Protein AF-A0A2G2D3S9-F1 (afdb_monomer_lite)

Structure (mmCIF, N/CA/C/O backbone):
data_AF-A0A2G2D3S9-F1
#
_entry.id   AF-A0A2G2D3S9-F1
#
loop_
_atom_site.group_PDB
_atom_site.id
_atom_site.type_symbol
_atom_site.label_atom_id
_atom_site.label_alt_id
_atom_site.label_comp_id
_atom_site.label_asym_id
_atom_site.label_entity_id
_atom_site.label_seq_id
_atom_site.pdbx_PDB_ins_code
_atom_site.Cartn_x
_atom_site.Cartn_y
_atom_site.Cartn_z
_atom_site.occupancy
_atom_site.B_iso_or_equiv
_atom_site.auth_seq_id
_atom_site.auth_comp_id
_atom_site.auth_asym_id
_atom_site.auth_atom_id
_atom_site.pdbx_PDB_model_num
ATOM 1 N N . MET A 1 1 ? 23.995 -12.364 -55.093 1.00 50.97 1 MET A N 1
ATOM 2 C CA . MET A 1 1 ? 23.801 -11.777 -53.746 1.00 50.97 1 MET A CA 1
ATOM 3 C C . MET A 1 1 ? 22.338 -11.367 -53.582 1.00 50.97 1 MET A C 1
ATOM 5 O O . MET A 1 1 ? 21.964 -10.280 -54.007 1.00 50.97 1 MET A O 1
ATOM 9 N N . LYS A 1 2 ? 21.479 -12.256 -53.060 1.00 53.94 2 LYS A N 1
ATOM 10 C CA . LYS A 1 2 ? 20.078 -11.922 -52.740 1.00 53.94 2 LYS A CA 1
ATOM 11 C C . LYS A 1 2 ? 20.093 -11.010 -51.510 1.00 53.94 2 LYS A C 1
ATOM 13 O O . LYS A 1 2 ? 20.599 -11.413 -50.472 1.00 53.94 2 LYS A O 1
ATOM 18 N N . LYS A 1 3 ? 19.636 -9.764 -51.660 1.00 59.19 3 LYS A N 1
ATOM 19 C CA . LYS A 1 3 ? 19.615 -8.768 -50.579 1.00 59.19 3 LYS A CA 1
ATOM 20 C C . LYS A 1 3 ? 18.695 -9.254 -49.450 1.00 59.19 3 LYS A C 1
ATOM 22 O O . LYS A 1 3 ? 17.581 -9.695 -49.719 1.00 59.19 3 LYS A O 1
ATOM 27 N N . ASN A 1 4 ? 19.169 -9.149 -48.207 1.00 59.06 4 ASN A N 1
ATOM 28 C CA . ASN A 1 4 ? 18.517 -9.566 -46.954 1.00 59.06 4 ASN A CA 1
ATOM 29 C C . ASN A 1 4 ? 17.289 -8.703 -46.576 1.00 59.06 4 ASN A C 1
ATOM 31 O O . ASN A 1 4 ? 17.048 -8.419 -45.404 1.00 59.06 4 ASN A O 1
ATOM 35 N N . THR A 1 5 ? 16.511 -8.242 -47.554 1.00 59.44 5 THR A N 1
ATOM 36 C CA . THR A 1 5 ? 15.415 -7.283 -47.358 1.00 59.44 5 THR A CA 1
ATOM 37 C C . THR A 1 5 ? 14.262 -7.870 -46.537 1.00 59.44 5 THR A C 1
ATOM 39 O O . THR A 1 5 ? 13.570 -7.130 -45.845 1.00 59.44 5 THR A O 1
ATOM 42 N N . THR A 1 6 ? 14.092 -9.197 -46.537 1.00 62.25 6 THR A N 1
ATOM 43 C CA . THR A 1 6 ? 13.021 -9.898 -45.806 1.00 62.25 6 THR A CA 1
ATOM 44 C C . THR A 1 6 ? 13.186 -9.842 -44.282 1.00 62.25 6 THR A C 1
ATOM 46 O O . THR A 1 6 ? 12.191 -9.891 -43.569 1.00 62.25 6 THR A O 1
ATOM 49 N N . LEU A 1 7 ? 14.415 -9.692 -43.769 1.00 61.38 7 LEU A N 1
ATOM 50 C CA . LEU A 1 7 ? 14.677 -9.560 -42.326 1.00 61.38 7 LEU A CA 1
ATOM 51 C C . LEU A 1 7 ? 14.552 -8.102 -41.841 1.00 61.38 7 LEU A C 1
ATOM 53 O O . LEU A 1 7 ? 14.304 -7.849 -40.666 1.00 61.38 7 LEU A O 1
ATOM 57 N N . LEU A 1 8 ? 14.693 -7.133 -42.752 1.00 70.38 8 LEU A N 1
ATOM 58 C CA . LEU A 1 8 ? 14.681 -5.705 -42.426 1.00 70.38 8 LEU A CA 1
ATOM 59 C C . LEU A 1 8 ? 13.268 -5.197 -42.095 1.00 70.38 8 LEU A C 1
ATOM 61 O O . LEU A 1 8 ? 13.093 -4.365 -41.212 1.00 70.38 8 LEU A O 1
ATOM 65 N N . VAL A 1 9 ? 12.254 -5.718 -42.787 1.00 77.62 9 VAL A N 1
ATOM 66 C CA . VAL A 1 9 ? 10.847 -5.323 -42.616 1.00 77.62 9 VAL A CA 1
ATOM 67 C C . VAL A 1 9 ? 10.304 -5.626 -41.208 1.00 77.62 9 VAL A C 1
ATOM 69 O O . VAL A 1 9 ? 9.799 -4.695 -40.580 1.00 77.62 9 VAL A O 1
ATOM 72 N N . PRO A 1 10 ? 10.424 -6.851 -40.650 1.00 77.06 10 PRO A N 1
ATOM 73 C CA . PRO A 1 10 ? 9.944 -7.120 -39.293 1.00 77.06 10 PRO A CA 1
ATOM 74 C C . PRO A 1 10 ? 10.724 -6.337 -38.228 1.00 77.06 10 PRO A C 1
ATOM 76 O O . PRO A 1 10 ? 10.136 -5.930 -37.231 1.00 77.06 10 PRO A O 1
ATOM 79 N N . LEU A 1 11 ? 12.013 -6.058 -38.456 1.00 81.88 11 LEU A N 1
ATOM 80 C CA . LEU A 1 11 ? 12.825 -5.222 -37.568 1.00 81.88 11 LEU A CA 1
ATOM 81 C C . LEU A 1 11 ? 12.309 -3.773 -37.528 1.00 81.88 11 LEU A C 1
ATOM 83 O O . LEU A 1 11 ? 12.169 -3.196 -36.454 1.00 81.88 11 LEU A O 1
ATOM 87 N N . VAL A 1 12 ? 11.993 -3.197 -38.691 1.00 83.88 12 VAL A N 1
ATOM 88 C CA . VAL A 1 12 ? 11.453 -1.832 -38.804 1.00 83.88 12 VAL A CA 1
ATOM 89 C C . VAL A 1 12 ? 10.049 -1.742 -38.206 1.00 83.88 12 VAL A C 1
ATOM 91 O O . VAL A 1 12 ? 9.762 -0.788 -37.486 1.00 83.88 12 VAL A O 1
ATOM 94 N N . ILE A 1 13 ? 9.194 -2.743 -38.436 1.00 80.56 13 ILE A N 1
ATOM 95 C CA . ILE A 1 13 ? 7.859 -2.814 -37.820 1.00 80.56 13 ILE A CA 1
ATOM 96 C C . ILE A 1 13 ? 7.982 -2.946 -36.295 1.00 80.56 13 ILE A C 1
ATOM 98 O O . ILE A 1 13 ? 7.327 -2.204 -35.568 1.00 80.56 13 ILE A O 1
ATOM 102 N N . GLY A 1 14 ? 8.865 -3.821 -35.802 1.00 78.25 14 GLY A N 1
ATOM 103 C CA . GLY A 1 14 ? 9.135 -3.966 -34.370 1.00 78.25 14 GLY A CA 1
ATOM 104 C C . GLY A 1 14 ? 9.637 -2.667 -33.734 1.00 78.25 14 GLY A C 1
ATOM 105 O O . GLY A 1 14 ? 9.176 -2.284 -32.661 1.00 78.25 14 GLY A O 1
ATOM 106 N N . LEU A 1 15 ? 10.515 -1.936 -34.425 1.00 77.06 15 LEU A N 1
ATOM 107 C CA . LEU A 1 15 ? 11.026 -0.647 -33.963 1.00 77.06 15 LEU A CA 1
ATOM 108 C C . LEU A 1 15 ? 9.939 0.444 -33.952 1.00 77.06 15 LEU A C 1
ATOM 110 O O . LEU A 1 15 ? 9.866 1.217 -33.002 1.00 77.06 15 LEU A O 1
ATOM 114 N N . LEU A 1 16 ? 9.058 0.482 -34.958 1.00 73.38 16 LEU A N 1
ATOM 115 C CA . LEU A 1 16 ? 7.916 1.407 -35.018 1.00 73.38 16 LEU A CA 1
ATOM 116 C C . LEU A 1 16 ? 6.907 1.169 -33.884 1.00 73.38 16 LEU A C 1
ATOM 118 O O . LEU A 1 16 ? 6.435 2.132 -33.280 1.00 73.38 16 LEU A O 1
ATOM 122 N N . VAL A 1 17 ? 6.622 -0.095 -33.554 1.00 68.50 17 VAL A N 1
ATOM 123 C CA . VAL A 1 17 ? 5.754 -0.458 -32.418 1.00 68.50 17 VAL A CA 1
ATOM 124 C C . VAL A 1 17 ? 6.384 -0.022 -31.090 1.00 68.50 17 VAL A C 1
ATOM 126 O O . VAL A 1 17 ? 5.702 0.568 -30.254 1.00 68.50 17 VAL A O 1
ATOM 129 N N . LEU A 1 18 ? 7.696 -0.217 -30.919 1.00 65.62 18 LEU A N 1
ATOM 130 C CA . LEU A 1 18 ? 8.425 0.221 -29.721 1.00 65.62 18 LEU A CA 1
ATOM 131 C C . LEU A 1 18 ? 8.423 1.749 -29.548 1.00 65.62 18 LEU A C 1
ATOM 133 O O . LEU A 1 18 ? 8.341 2.240 -28.423 1.00 65.62 18 LEU A O 1
ATOM 137 N N . ILE A 1 19 ? 8.474 2.512 -30.645 1.00 64.00 19 ILE A N 1
ATOM 138 C CA . ILE A 1 19 ? 8.444 3.982 -30.600 1.00 64.00 19 ILE A CA 1
ATOM 139 C C . ILE A 1 19 ? 7.065 4.505 -30.162 1.00 64.00 19 ILE A C 1
ATOM 141 O O . ILE A 1 19 ? 7.007 5.492 -29.429 1.00 64.00 19 ILE A O 1
ATOM 145 N N . GLN A 1 20 ? 5.960 3.841 -30.532 1.00 58.34 20 GLN A N 1
ATOM 146 C CA . GLN A 1 20 ? 4.612 4.249 -30.101 1.00 58.34 20 GLN A CA 1
ATOM 147 C C . GLN A 1 20 ? 4.320 3.977 -28.616 1.00 58.34 20 GLN A C 1
ATOM 149 O O . GLN A 1 20 ? 3.453 4.630 -28.037 1.00 58.34 20 GLN A O 1
ATOM 154 N N . SER A 1 21 ? 5.053 3.070 -27.964 1.00 57.00 21 SER A N 1
ATOM 155 C CA . SER A 1 21 ? 4.931 2.852 -26.513 1.00 57.00 21 SER A CA 1
ATOM 156 C C . SER A 1 21 ? 5.555 3.971 -25.672 1.00 57.00 21 SER A C 1
ATOM 158 O O . SER A 1 21 ? 5.296 4.062 -24.470 1.00 57.00 21 SER A O 1
ATOM 160 N N . CYS A 1 22 ? 6.356 4.850 -26.275 1.00 62.09 22 CYS A N 1
ATOM 161 C CA . CYS A 1 22 ? 6.995 5.946 -25.568 1.00 62.09 22 CYS A CA 1
ATOM 162 C C . CYS A 1 22 ? 6.049 7.149 -25.454 1.00 62.09 22 CYS A C 1
ATOM 164 O O . CYS A 1 22 ? 5.789 7.843 -26.431 1.00 62.09 22 CYS A O 1
ATOM 166 N N . LYS A 1 23 ? 5.680 7.466 -24.204 1.00 61.22 23 LYS A N 1
ATOM 167 C CA . LYS A 1 23 ? 5.081 8.732 -23.731 1.00 61.22 23 LYS A CA 1
ATOM 168 C C . LYS A 1 23 ? 3.555 8.816 -23.808 1.00 61.22 23 LYS A C 1
ATOM 170 O O . LYS A 1 23 ? 2.987 9.608 -24.550 1.00 61.22 23 LYS A O 1
ATOM 175 N N . THR A 1 24 ? 2.892 8.095 -22.908 1.00 63.56 24 THR A N 1
ATOM 176 C CA . THR A 1 24 ? 1.562 8.502 -22.433 1.00 63.56 24 THR A CA 1
ATOM 177 C C . THR A 1 24 ? 1.677 8.840 -20.952 1.00 63.56 24 THR A C 1
ATOM 179 O O . THR A 1 24 ? 1.595 7.971 -20.100 1.00 63.56 24 THR A O 1
ATOM 182 N N . THR A 1 25 ? 1.961 10.099 -20.619 1.00 66.94 25 THR A N 1
ATOM 183 C CA . THR A 1 25 ? 1.758 10.563 -19.239 1.00 66.94 25 THR A CA 1
ATOM 184 C C . THR A 1 25 ? 0.274 10.443 -18.907 1.00 66.94 25 THR A C 1
ATOM 186 O O . THR A 1 25 ? -0.558 10.631 -19.797 1.00 66.94 25 THR A O 1
ATOM 189 N N . ILE A 1 26 ? -0.072 10.141 -17.653 1.00 70.69 26 ILE A N 1
ATOM 190 C CA . ILE A 1 26 ? -1.472 10.214 -17.221 1.00 70.69 26 ILE A CA 1
ATOM 191 C C . ILE A 1 26 ? -1.940 11.654 -17.441 1.00 70.69 26 ILE A C 1
ATOM 193 O O . ILE A 1 26 ? -1.431 12.582 -16.812 1.00 70.69 26 ILE A O 1
ATOM 197 N N . ASP A 1 27 ? -2.888 11.832 -18.356 1.00 75.94 27 ASP A N 1
ATOM 198 C CA . ASP A 1 27 ? -3.545 13.111 -18.560 1.00 75.94 27 ASP A CA 1
ATOM 199 C C . ASP A 1 27 ? -4.568 13.318 -17.444 1.00 75.94 27 ASP A C 1
ATOM 201 O O . ASP A 1 27 ? -5.685 12.800 -17.479 1.00 75.94 27 ASP A O 1
ATOM 205 N N . ILE A 1 28 ? -4.153 14.067 -16.427 1.00 80.31 28 ILE A N 1
ATOM 206 C CA . ILE A 1 28 ? -5.006 14.385 -15.286 1.00 80.31 28 ILE A CA 1
ATOM 207 C C . ILE A 1 28 ? -6.037 15.479 -15.597 1.00 80.31 28 ILE A C 1
ATOM 209 O O . ILE A 1 28 ? -6.888 15.749 -14.755 1.00 80.31 28 ILE A O 1
ATOM 213 N N . SER A 1 29 ? -5.993 16.112 -16.778 1.00 85.44 29 SER A N 1
ATOM 214 C CA . SER A 1 29 ? -6.908 17.211 -17.121 1.00 85.44 29 SER A CA 1
ATOM 215 C C . SER A 1 29 ? -8.367 16.760 -17.238 1.00 85.44 29 SER A C 1
ATOM 217 O O . SER A 1 29 ? -9.269 17.541 -16.941 1.00 85.44 29 SER A O 1
ATOM 219 N N . ASN A 1 30 ? -8.594 15.487 -17.581 1.00 84.56 30 ASN A N 1
ATOM 220 C CA . ASN A 1 30 ? -9.926 14.884 -17.675 1.00 84.56 30 ASN A CA 1
ATOM 221 C C . ASN A 1 30 ? -10.497 14.437 -16.318 1.00 84.56 30 ASN A C 1
ATOM 223 O O . ASN A 1 30 ? -11.660 14.045 -16.245 1.00 84.56 30 ASN A O 1
ATOM 227 N N . TYR A 1 31 ? -9.704 14.464 -15.243 1.00 82.19 31 TYR A N 1
ATOM 228 C CA . TYR A 1 31 ? -10.174 14.074 -13.917 1.00 82.19 31 TYR A CA 1
ATOM 229 C C . TYR A 1 31 ? -10.741 15.290 -13.196 1.00 82.19 31 TYR A C 1
ATOM 231 O O . TYR A 1 31 ? -10.109 16.344 -13.098 1.00 82.19 31 TYR A 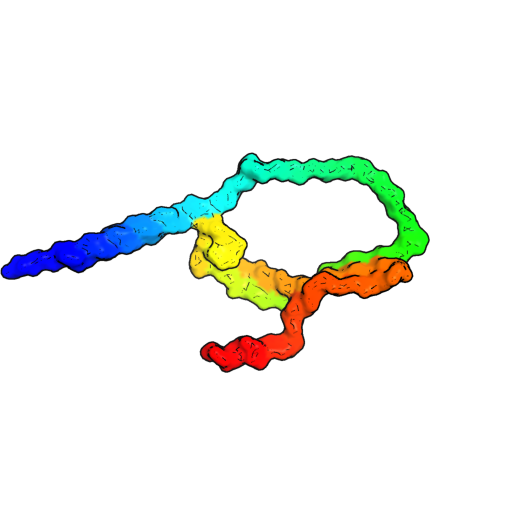O 1
ATOM 239 N N . GLN A 1 32 ? -11.949 15.136 -12.662 1.00 88.69 32 GLN A N 1
ATOM 240 C CA . GLN A 1 32 ? -12.594 16.189 -11.897 1.00 88.69 32 GLN A CA 1
ATOM 241 C C . GLN A 1 32 ? -11.739 16.523 -10.672 1.00 88.69 32 GLN A C 1
ATOM 243 O O . GLN A 1 32 ? -11.368 15.639 -9.896 1.00 88.69 32 GLN A O 1
ATOM 248 N N . LYS A 1 33 ? -11.403 17.808 -10.503 1.00 86.88 33 LYS A N 1
ATOM 249 C CA . LYS A 1 33 ? -10.643 18.252 -9.332 1.00 86.88 33 LYS A CA 1
ATOM 250 C C . LYS A 1 33 ? -11.428 17.876 -8.071 1.00 86.88 33 LYS A C 1
ATOM 252 O O . LYS A 1 33 ? -12.626 18.177 -8.010 1.00 86.88 33 LYS A O 1
ATOM 257 N N . PRO A 1 34 ? -10.786 17.243 -7.073 1.00 84.62 34 PRO A N 1
ATOM 258 C CA . PRO A 1 34 ? -11.469 16.884 -5.844 1.00 84.62 34 PRO A CA 1
ATOM 259 C C . PRO A 1 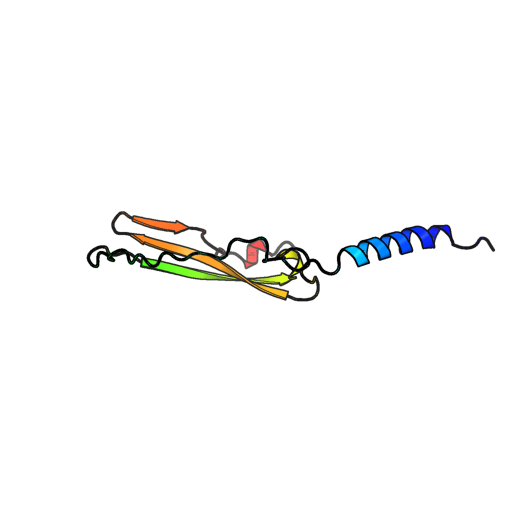34 ? -12.028 18.156 -5.209 1.00 84.62 34 PRO A C 1
ATOM 261 O O . PRO A 1 34 ? -11.302 19.116 -4.951 1.00 84.62 34 PRO A O 1
ATOM 264 N N . THR A 1 35 ? -13.342 18.175 -5.009 1.00 86.56 35 THR A N 1
ATOM 265 C CA . THR A 1 35 ? -14.010 19.249 -4.281 1.00 86.56 35 THR A CA 1
ATOM 266 C C . THR A 1 35 ? -14.168 18.769 -2.855 1.00 86.56 35 THR A C 1
ATOM 268 O O . THR A 1 35 ? -15.004 17.916 -2.567 1.00 86.56 35 THR A O 1
ATOM 271 N N . PHE A 1 36 ? -13.323 19.276 -1.968 1.00 83.19 36 PHE A N 1
ATOM 272 C CA . PHE A 1 36 ? -13.464 18.996 -0.549 1.00 83.19 36 PHE A CA 1
ATOM 273 C C . PHE A 1 36 ? -14.637 19.805 -0.008 1.00 83.19 36 PHE A C 1
ATOM 275 O O . PHE A 1 36 ? -14.728 21.015 -0.240 1.00 83.19 36 PHE A O 1
ATOM 282 N N . SER A 1 37 ? -15.542 19.135 0.702 1.00 85.25 37 SER A N 1
ATOM 283 C CA . SER A 1 37 ? -16.569 19.846 1.448 1.00 85.25 37 SER A CA 1
ATOM 284 C C . SER A 1 37 ? -15.898 20.683 2.532 1.00 85.25 37 SER A C 1
ATOM 286 O O . SER A 1 37 ? -15.043 20.187 3.262 1.00 85.25 37 SER A O 1
ATOM 288 N N . LYS A 1 38 ? -16.293 21.952 2.637 1.00 84.25 38 LYS A N 1
ATOM 289 C CA . LYS A 1 38 ? -15.921 22.811 3.771 1.00 84.25 38 LYS A CA 1
ATOM 290 C C . LYS A 1 38 ? -16.811 22.572 4.989 1.00 84.25 38 LYS A C 1
ATOM 292 O O . LYS A 1 38 ? -16.610 23.207 6.016 1.00 84.25 38 LYS A O 1
ATOM 297 N N . THR A 1 39 ? -17.825 21.719 4.860 1.00 85.31 39 THR A N 1
ATOM 298 C CA . THR A 1 39 ? -18.686 21.349 5.975 1.00 85.31 39 THR A CA 1
ATOM 299 C C . THR A 1 39 ? -17.867 20.539 6.967 1.00 85.31 39 THR A C 1
ATOM 301 O O . THR A 1 39 ? -17.513 19.391 6.701 1.00 85.31 39 THR A O 1
ATOM 304 N N . GLU A 1 40 ? -17.569 21.147 8.106 1.00 80.25 40 GLU A N 1
ATOM 305 C CA . GLU A 1 40 ? -17.072 20.424 9.265 1.00 80.25 40 GLU A CA 1
ATOM 306 C C . GLU A 1 40 ? -18.229 19.627 9.864 1.00 80.25 40 GLU A C 1
ATOM 308 O O . GLU A 1 40 ? -19.282 20.175 10.196 1.00 80.25 40 GLU A O 1
ATOM 313 N N . TYR A 1 41 ? -18.044 18.316 9.979 1.00 78.62 41 TYR A N 1
ATOM 314 C CA . TYR A 1 41 ? -18.927 17.487 10.783 1.00 78.62 41 TYR A CA 1
ATOM 315 C C . TYR A 1 41 ? -18.396 17.525 12.213 1.00 78.62 41 TYR A C 1
ATOM 317 O O . TYR A 1 41 ? -17.196 17.296 12.398 1.00 78.62 41 TYR A O 1
ATOM 325 N N . PRO A 1 42 ? -19.234 17.828 13.219 1.00 76.00 42 PRO A N 1
ATOM 326 C CA . PRO A 1 42 ? -18.789 17.783 14.599 1.00 76.00 42 PRO A CA 1
ATOM 327 C C . PRO A 1 42 ? -18.280 16.372 14.886 1.00 76.00 42 PRO A C 1
ATOM 329 O O . PRO A 1 42 ? -19.023 15.397 14.765 1.00 76.00 42 PRO A O 1
ATOM 332 N N . LEU A 1 43 ? -16.991 16.266 15.211 1.00 72.81 43 LEU A N 1
ATOM 333 C CA . LEU A 1 43 ? -16.427 15.011 15.673 1.00 72.81 43 LEU A CA 1
ATOM 334 C C . LEU A 1 43 ? -16.997 14.773 17.069 1.00 72.81 43 LEU A C 1
ATOM 336 O O . LEU A 1 43 ? -16.723 15.549 17.989 1.00 72.81 43 LEU A O 1
ATOM 340 N N . ASP A 1 44 ? -17.814 13.737 17.212 1.00 78.44 44 ASP A N 1
ATOM 341 C CA . ASP A 1 44 ? -18.245 13.296 18.527 1.00 78.44 44 ASP A CA 1
ATOM 342 C C . ASP A 1 44 ? -17.013 12.778 19.278 1.00 78.44 44 ASP A C 1
ATOM 344 O O . ASP A 1 44 ? -16.429 11.755 18.921 1.00 78.44 44 ASP A O 1
ATOM 348 N N . LYS A 1 45 ? -16.576 13.541 20.283 1.00 75.31 45 LYS A N 1
ATOM 349 C CA . LYS A 1 45 ? -15.370 13.243 21.064 1.00 75.31 45 LYS A CA 1
ATOM 350 C C . LYS A 1 45 ? -15.561 12.048 21.996 1.00 75.31 45 LYS A C 1
ATOM 352 O O . LYS A 1 45 ? -14.570 11.555 22.525 1.00 75.31 45 LYS A O 1
ATOM 357 N N . GLU A 1 46 ? -16.800 11.610 22.210 1.00 81.44 46 GLU A N 1
ATOM 358 C CA . GLU A 1 46 ? -17.116 10.430 23.015 1.00 81.44 46 GLU A CA 1
ATOM 359 C C . GLU A 1 46 ? -17.022 9.137 22.194 1.00 81.44 46 GLU A C 1
ATOM 361 O O . GLU A 1 46 ? -16.897 8.048 22.756 1.00 81.44 46 GLU A O 1
ATOM 366 N N . ILE A 1 47 ? -17.029 9.237 20.860 1.00 81.69 47 ILE A N 1
ATOM 367 C CA . ILE A 1 47 ? -16.812 8.089 19.982 1.00 81.69 47 ILE A CA 1
ATOM 368 C C . ILE A 1 47 ? -15.310 7.821 19.902 1.00 81.69 47 ILE A C 1
ATOM 370 O O . ILE A 1 47 ? -14.566 8.501 19.193 1.00 81.69 47 ILE A O 1
ATOM 374 N N . GLU A 1 48 ? -14.869 6.774 20.596 1.00 85.00 48 GLU A N 1
ATOM 375 C CA . GLU A 1 48 ? -13.515 6.239 20.469 1.00 85.00 48 GLU A CA 1
ATOM 376 C C . GLU A 1 48 ? -13.340 5.585 19.088 1.00 85.00 48 GLU A C 1
ATOM 378 O O . GLU A 1 48 ? -13.596 4.399 18.877 1.00 85.00 48 GLU A O 1
ATOM 383 N N . PHE A 1 49 ? -12.957 6.405 18.111 1.00 91.00 49 PHE A N 1
ATOM 384 C CA . PHE A 1 49 ? -12.673 5.999 16.743 1.00 91.00 49 PHE A CA 1
ATOM 385 C C . PHE A 1 49 ? -11.219 6.301 16.394 1.00 91.00 49 PHE A C 1
ATOM 387 O O . PHE A 1 49 ? -10.741 7.418 16.597 1.00 91.00 49 PHE A O 1
ATOM 394 N N . SER A 1 50 ? -10.520 5.336 15.800 1.00 92.12 50 SER A N 1
ATOM 395 C CA . SER A 1 50 ? -9.200 5.579 15.222 1.00 92.12 50 SER A CA 1
ATOM 396 C C . SER A 1 50 ? -9.011 4.873 13.887 1.00 92.12 50 SER A C 1
ATOM 398 O O . SER A 1 50 ? -9.507 3.771 13.647 1.00 92.12 50 SER A O 1
ATOM 400 N N . LEU A 1 51 ? -8.255 5.540 13.019 1.00 95.00 51 LEU A N 1
ATOM 401 C CA . LEU A 1 51 ? -7.800 5.034 11.734 1.00 95.00 51 LEU A CA 1
ATOM 402 C C . LEU A 1 51 ? -6.277 4.955 11.775 1.00 95.00 51 LEU A C 1
ATOM 404 O O . LEU A 1 51 ? -5.612 5.943 12.079 1.00 95.00 51 LEU A O 1
ATOM 408 N N . SER A 1 52 ? -5.726 3.794 11.444 1.00 96.00 52 SER A N 1
ATOM 409 C CA . SER A 1 52 ? -4.287 3.589 11.295 1.00 96.00 52 SER A CA 1
ATOM 410 C C . SER A 1 52 ? -3.986 2.974 9.936 1.00 96.00 52 SER A C 1
ATOM 412 O O . SER A 1 52 ? -4.629 2.011 9.522 1.00 96.00 52 SER A O 1
ATOM 414 N N . ILE A 1 53 ? -2.990 3.530 9.249 1.00 96.50 53 ILE A N 1
ATOM 415 C CA . ILE A 1 53 ? -2.434 2.973 8.014 1.00 96.50 53 ILE A CA 1
ATOM 416 C C . ILE A 1 53 ? -1.074 2.388 8.377 1.00 96.50 53 ILE A C 1
ATOM 418 O O . ILE A 1 53 ? -0.171 3.120 8.778 1.00 96.50 53 ILE A O 1
ATOM 422 N N . ILE A 1 54 ? -0.948 1.071 8.271 1.00 95.19 54 ILE A N 1
ATOM 423 C CA . ILE A 1 54 ? 0.220 0.322 8.734 1.00 95.19 54 ILE A CA 1
ATOM 424 C C . ILE A 1 54 ? 0.973 -0.187 7.505 1.00 95.19 54 ILE A C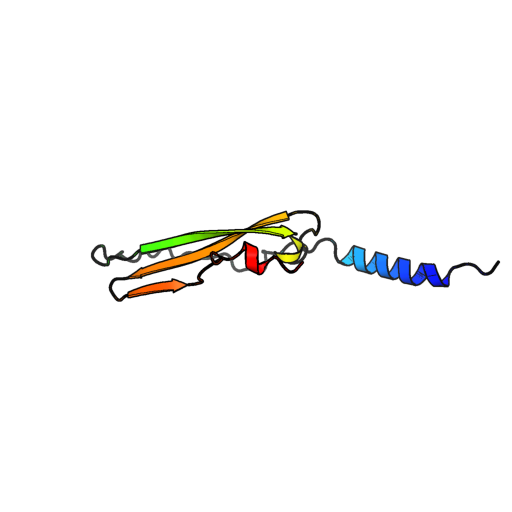 1
ATOM 426 O O . ILE A 1 54 ? 0.459 -1.036 6.780 1.00 95.19 54 ILE A O 1
ATOM 430 N N . GLU A 1 55 ? 2.185 0.322 7.253 1.00 93.94 55 GLU A N 1
ATOM 431 C CA . GLU A 1 55 ? 3.073 -0.249 6.229 1.00 93.94 55 GLU A CA 1
ATOM 432 C C . GLU A 1 55 ? 3.561 -1.621 6.709 1.00 93.94 55 GLU A C 1
ATOM 434 O O . GLU A 1 55 ? 4.285 -1.732 7.693 1.00 93.94 55 GLU A O 1
ATOM 439 N N . THR A 1 56 ? 3.138 -2.668 6.005 1.00 92.88 56 THR A N 1
ATOM 440 C CA . THR A 1 56 ? 3.504 -4.070 6.286 1.00 92.88 56 THR A CA 1
ATOM 441 C C . THR A 1 56 ? 4.738 -4.517 5.504 1.00 92.88 56 THR A C 1
ATOM 443 O O . THR A 1 56 ? 5.362 -5.523 5.822 1.00 92.88 56 THR A O 1
ATOM 446 N N . GLY A 1 57 ? 5.113 -3.751 4.481 1.00 90.75 57 GLY A N 1
ATOM 447 C CA . GLY A 1 57 ? 6.296 -3.963 3.663 1.00 90.75 57 GLY A CA 1
ATOM 448 C C . GLY A 1 57 ? 6.220 -3.142 2.380 1.00 90.75 57 GLY A C 1
ATOM 449 O O . GLY A 1 57 ? 5.323 -2.313 2.203 1.00 90.75 57 GLY A O 1
ATOM 450 N N . PHE A 1 58 ? 7.161 -3.361 1.466 1.00 92.50 58 PHE A N 1
ATOM 451 C CA . PHE A 1 58 ? 7.208 -2.631 0.204 1.00 92.50 58 PHE A CA 1
ATOM 452 C C . PHE A 1 58 ? 7.827 -3.449 -0.926 1.00 92.50 58 PHE A C 1
ATOM 454 O O . PHE A 1 58 ? 8.639 -4.341 -0.693 1.00 92.50 58 PHE A O 1
ATOM 461 N N . ALA A 1 59 ? 7.506 -3.067 -2.158 1.00 90.69 59 ALA A N 1
ATOM 462 C CA . ALA A 1 59 ? 8.137 -3.580 -3.365 1.00 90.69 59 ALA A CA 1
ATOM 463 C C . ALA A 1 59 ? 8.742 -2.435 -4.188 1.00 90.69 59 ALA A C 1
ATOM 465 O O . ALA A 1 59 ? 8.194 -1.335 -4.257 1.00 90.69 59 ALA A O 1
ATOM 466 N N . ASN A 1 60 ? 9.874 -2.697 -4.844 1.00 95.00 60 ASN A N 1
ATOM 467 C CA . ASN A 1 60 ? 10.442 -1.791 -5.840 1.00 95.00 60 ASN A CA 1
ATOM 468 C C . ASN A 1 60 ? 10.107 -2.310 -7.235 1.00 95.00 60 ASN A C 1
ATOM 470 O O . ASN A 1 60 ? 10.711 -3.278 -7.693 1.00 95.00 60 ASN A O 1
ATOM 474 N N . THR A 1 61 ? 9.184 -1.647 -7.924 1.00 94.06 61 THR A N 1
ATOM 475 C CA . THR A 1 61 ? 8.687 -2.089 -9.233 1.00 94.06 61 THR A CA 1
ATOM 476 C C . THR A 1 61 ? 8.933 -1.029 -10.314 1.00 94.06 61 THR A C 1
ATOM 478 O O . THR A 1 61 ? 8.908 0.169 -10.006 1.0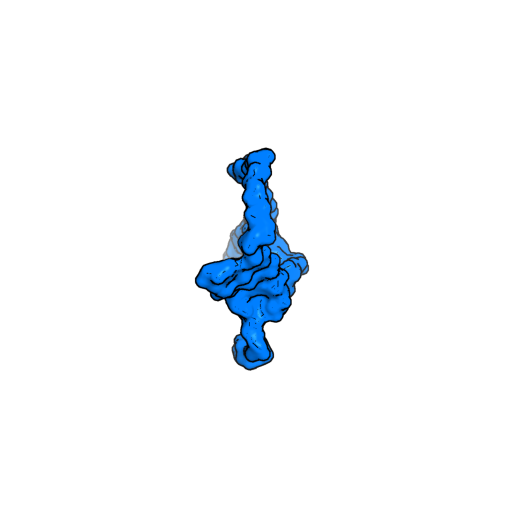0 94.06 61 THR A O 1
ATOM 481 N N . PRO A 1 62 ? 9.232 -1.415 -11.569 1.00 94.94 62 PRO A N 1
ATOM 482 C CA . PRO A 1 62 ? 9.250 -0.484 -12.694 1.00 94.94 62 PRO A CA 1
ATOM 483 C C . PRO A 1 62 ? 7.962 0.341 -12.805 1.00 94.94 62 PRO A C 1
ATOM 485 O O . PRO A 1 62 ? 6.865 -0.189 -12.648 1.00 94.94 62 PRO A O 1
ATOM 488 N N . GLU A 1 63 ? 8.078 1.627 -13.144 1.00 93.00 63 GLU A N 1
ATOM 489 C CA . GLU A 1 63 ? 6.931 2.525 -13.353 1.00 93.00 63 GLU A CA 1
ATOM 490 C C . GLU A 1 63 ? 5.920 1.964 -14.358 1.00 93.00 63 GLU A C 1
ATOM 492 O O . GLU A 1 63 ? 4.722 2.178 -14.196 1.00 93.00 63 GLU A O 1
ATOM 497 N N . ALA A 1 64 ? 6.394 1.222 -15.364 1.00 90.31 64 ALA A N 1
ATOM 498 C CA . ALA A 1 64 ? 5.552 0.571 -16.367 1.00 90.31 64 ALA A CA 1
ATOM 499 C C . ALA A 1 64 ? 4.491 -0.377 -15.768 1.00 90.31 64 ALA A C 1
ATOM 501 O O . ALA A 1 64 ? 3.447 -0.577 -16.384 1.00 90.31 64 ALA A O 1
ATOM 502 N N . PHE A 1 65 ? 4.734 -0.932 -14.575 1.00 91.69 65 PHE A N 1
ATOM 503 C CA . PHE A 1 65 ? 3.768 -1.764 -13.846 1.00 91.69 65 PHE A CA 1
ATOM 504 C C . PHE A 1 65 ? 2.908 -0.975 -12.852 1.00 91.69 65 PHE A C 1
ATOM 506 O O . PHE A 1 65 ? 1.978 -1.529 -12.277 1.00 91.69 65 PHE A O 1
ATOM 513 N N . VAL A 1 66 ? 3.209 0.306 -12.634 1.00 91.25 66 VAL A N 1
ATOM 514 C CA . VAL A 1 66 ? 2.475 1.176 -11.703 1.00 91.25 66 VAL A CA 1
ATOM 515 C C . VAL A 1 66 ? 1.438 2.010 -12.440 1.00 91.25 66 VAL A C 1
ATOM 517 O O . VAL A 1 66 ? 0.320 2.181 -11.966 1.00 91.25 66 VAL A O 1
ATOM 520 N N . PHE A 1 67 ? 1.803 2.553 -13.599 1.00 86.75 67 PHE A N 1
ATOM 521 C CA . PHE A 1 67 ? 0.910 3.381 -14.395 1.00 86.75 67 PHE A CA 1
ATOM 522 C C . PHE A 1 67 ? 1.219 3.287 -15.888 1.00 86.75 67 PHE A C 1
ATOM 524 O O . PHE A 1 67 ? 2.349 3.032 -16.314 1.00 86.75 67 PHE A O 1
ATOM 531 N N . ARG A 1 68 ? 0.192 3.540 -16.707 1.00 81.62 68 ARG A N 1
ATOM 532 C CA . ARG A 1 68 ? 0.313 3.532 -18.167 1.00 81.62 68 ARG A CA 1
ATOM 533 C C . ARG A 1 68 ? 1.347 4.561 -18.630 1.00 81.62 68 ARG A C 1
ATOM 535 O O . ARG A 1 68 ? 1.306 5.706 -18.197 1.00 81.62 68 ARG A O 1
ATOM 542 N N . GLY A 1 69 ? 2.249 4.141 -19.519 1.00 81.75 69 GLY A N 1
ATOM 543 C CA . GLY A 1 69 ? 3.319 4.987 -20.057 1.00 81.75 69 GLY A CA 1
ATOM 544 C C . GLY A 1 69 ? 4.499 5.218 -19.107 1.00 81.75 69 GLY A C 1
ATOM 545 O O . GLY A 1 69 ? 5.383 6.011 -19.433 1.00 81.75 69 GLY A O 1
ATOM 546 N N . GLY A 1 70 ? 4.533 4.534 -17.960 1.00 84.94 70 GLY A N 1
ATOM 547 C CA . GLY A 1 70 ? 5.686 4.509 -17.066 1.00 84.94 70 GLY A CA 1
ATOM 548 C C . GLY A 1 70 ? 6.917 3.837 -17.686 1.00 84.94 70 GLY A C 1
ATOM 549 O O . GLY A 1 70 ? 6.814 3.016 -18.597 1.00 84.94 70 GLY A O 1
ATOM 550 N N . SER A 1 71 ? 8.108 4.187 -17.195 1.00 86.44 71 SER A N 1
ATOM 551 C CA . SER A 1 71 ? 9.376 3.623 -17.673 1.00 86.44 71 SER A CA 1
ATOM 552 C C . SER A 1 71 ? 9.646 2.208 -17.139 1.00 86.44 71 SER A C 1
ATOM 554 O O . SER A 1 71 ? 9.471 1.933 -15.953 1.00 86.44 71 SER A O 1
ATOM 556 N N . LEU A 1 72 ? 10.169 1.321 -17.996 1.00 89.44 72 LEU A N 1
ATOM 557 C CA . LEU A 1 72 ? 10.690 0.004 -17.590 1.00 89.44 72 LEU A CA 1
ATOM 558 C C . LEU A 1 72 ? 11.994 0.101 -16.779 1.00 89.44 72 LEU A C 1
ATOM 560 O O . LEU A 1 72 ? 12.316 -0.799 -16.009 1.00 89.44 72 LEU A O 1
ATOM 564 N N . PHE A 1 73 ? 12.742 1.197 -16.933 1.00 92.44 73 PHE A N 1
ATOM 565 C CA . PHE A 1 73 ? 14.066 1.375 -16.325 1.00 92.44 73 PHE A CA 1
ATOM 566 C C . PHE A 1 73 ? 14.047 2.253 -15.072 1.00 92.44 73 PHE A C 1
ATOM 568 O O . PHE A 1 73 ? 15.051 2.355 -14.370 1.00 92.44 73 PHE A O 1
ATOM 575 N N . LYS A 1 74 ? 12.911 2.892 -14.767 1.00 90.75 74 LYS A N 1
ATOM 576 C CA . LYS A 1 74 ? 12.738 3.701 -13.560 1.00 90.75 74 LYS A CA 1
ATOM 577 C C . LYS A 1 74 ? 11.871 2.949 -12.565 1.00 90.75 74 LYS A C 1
ATOM 579 O O . LYS A 1 74 ? 10.746 2.582 -12.885 1.00 90.75 74 LYS A O 1
ATOM 584 N N . LYS A 1 75 ? 12.389 2.734 -11.356 1.00 95.62 75 LYS A N 1
ATOM 585 C CA . LYS A 1 75 ? 11.674 2.034 -10.282 1.00 95.62 75 LYS A CA 1
ATOM 586 C C . LYS A 1 75 ? 10.933 3.008 -9.371 1.00 95.62 75 LYS A C 1
ATOM 588 O O . LYS A 1 75 ? 11.363 4.147 -9.179 1.00 95.62 75 LYS A O 1
ATOM 593 N N . ARG A 1 76 ? 9.839 2.535 -8.778 1.00 95.12 76 ARG A N 1
ATOM 594 C CA . ARG A 1 76 ? 9.091 3.191 -7.701 1.00 95.12 76 ARG A CA 1
ATOM 595 C C . ARG A 1 76 ? 8.929 2.228 -6.532 1.00 95.12 76 ARG A C 1
ATOM 597 O O . ARG A 1 76 ? 8.709 1.037 -6.746 1.00 95.12 76 ARG A O 1
ATOM 604 N N . LYS A 1 77 ? 9.033 2.765 -5.315 1.00 95.88 77 LYS A N 1
ATOM 605 C CA . LYS A 1 77 ? 8.667 2.058 -4.087 1.00 95.88 77 LYS A CA 1
ATOM 606 C C . LYS A 1 77 ? 7.143 2.086 -3.966 1.00 95.88 77 LYS A C 1
ATOM 608 O O . LYS A 1 77 ? 6.565 3.171 -3.959 1.00 95.88 77 LYS A O 1
ATOM 613 N N . LEU A 1 78 ? 6.517 0.919 -3.875 1.00 94.19 78 LEU A N 1
ATOM 614 C CA . LEU A 1 78 ? 5.108 0.764 -3.526 1.00 94.19 78 LEU A CA 1
ATOM 615 C C . LEU A 1 78 ? 5.014 0.158 -2.129 1.00 94.19 78 LEU A C 1
ATOM 617 O O . LEU A 1 78 ? 5.581 -0.908 -1.891 1.00 94.19 78 LEU A O 1
ATOM 621 N N . SER A 1 79 ? 4.324 0.839 -1.219 1.00 93.69 79 SER A N 1
ATOM 622 C CA . SER A 1 79 ? 4.048 0.320 0.122 1.00 93.69 79 SER A CA 1
ATOM 623 C C . SER A 1 79 ? 2.840 -0.614 0.078 1.00 93.69 79 SER A C 1
ATOM 625 O O . SER A 1 79 ? 1.805 -0.269 -0.490 1.00 93.69 79 SER A O 1
ATOM 627 N N . HIS A 1 80 ? 2.967 -1.776 0.708 1.00 93.38 80 HIS A N 1
ATOM 628 C CA . HIS A 1 80 ? 1.850 -2.664 1.004 1.00 93.38 80 HIS A CA 1
ATOM 629 C C . HIS A 1 80 ? 1.333 -2.312 2.393 1.00 93.38 80 HIS A C 1
ATOM 631 O O . HIS A 1 80 ? 2.072 -2.396 3.379 1.00 93.38 80 HIS A O 1
ATOM 637 N N . VAL A 1 81 ? 0.081 -1.879 2.475 1.00 95.31 81 VAL A N 1
ATOM 638 C CA . VAL A 1 81 ? -0.493 -1.350 3.713 1.00 95.31 81 VAL A CA 1
ATOM 639 C C . VAL A 1 81 ? -1.662 -2.198 4.185 1.00 95.31 81 VAL A C 1
ATOM 641 O O . VAL A 1 81 ? -2.407 -2.735 3.375 1.00 95.31 81 VAL A O 1
ATOM 644 N N . SER A 1 82 ? -1.829 -2.270 5.500 1.00 95.94 82 SER A N 1
ATOM 645 C CA . SER A 1 82 ? -3.065 -2.705 6.139 1.00 95.94 82 SER A CA 1
ATOM 646 C C . SER A 1 82 ? -3.741 -1.490 6.765 1.00 95.94 82 SER A C 1
ATOM 648 O O . SER A 1 82 ? -3.072 -0.628 7.348 1.00 95.94 82 SER A O 1
ATOM 650 N N . ILE A 1 83 ? -5.059 -1.389 6.619 1.00 97.06 83 ILE A N 1
ATOM 651 C CA . ILE A 1 83 ? -5.843 -0.308 7.215 1.00 97.06 83 ILE A CA 1
ATOM 652 C C . ILE A 1 83 ? -6.594 -0.872 8.414 1.00 97.06 83 ILE A C 1
ATOM 654 O O . ILE A 1 83 ? -7.528 -1.658 8.259 1.00 97.06 83 ILE A O 1
ATOM 658 N N . LEU A 1 84 ? -6.202 -0.434 9.606 1.00 96.62 84 LEU A N 1
ATOM 659 C CA . LEU A 1 84 ? -6.861 -0.768 10.860 1.00 96.62 84 LEU A CA 1
ATOM 660 C C . LEU A 1 84 ? -7.848 0.342 11.222 1.00 96.62 84 LEU A C 1
ATOM 662 O O . LEU A 1 84 ? -7.467 1.504 11.375 1.00 96.62 84 LEU A O 1
ATOM 666 N N . ILE A 1 85 ? -9.111 -0.035 11.391 1.00 96.38 85 ILE A N 1
ATOM 667 C CA . ILE A 1 85 ? -10.170 0.838 11.887 1.00 96.38 85 ILE A CA 1
ATOM 668 C C . ILE A 1 85 ? -10.632 0.299 13.232 1.00 96.38 85 ILE A C 1
ATOM 670 O O . ILE A 1 85 ? -11.154 -0.810 13.315 1.00 96.38 85 ILE A O 1
ATOM 674 N N . GLN A 1 86 ? -10.471 1.095 14.281 1.00 94.81 86 GLN A N 1
ATOM 675 C CA . GLN A 1 86 ? -11.007 0.793 15.604 1.00 94.81 86 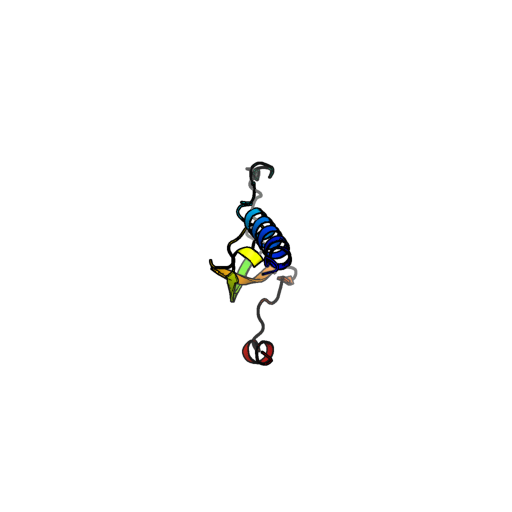GLN A CA 1
ATOM 676 C C . GLN A 1 86 ? -12.226 1.682 15.808 1.00 94.81 86 GLN A C 1
ATOM 678 O O . GLN A 1 86 ? -12.113 2.904 15.759 1.00 94.81 86 GLN A O 1
ATOM 683 N N . HIS A 1 87 ? -13.394 1.071 15.966 1.00 92.50 87 HIS A N 1
ATOM 684 C CA . HIS A 1 87 ? -14.665 1.755 16.168 1.00 92.50 87 HIS A CA 1
ATOM 685 C C . HIS A 1 87 ? -15.370 1.131 17.383 1.00 92.50 87 HIS A C 1
ATOM 687 O O . HIS A 1 87 ? -15.204 -0.068 17.618 1.00 92.50 87 HIS A O 1
ATOM 693 N N . PRO A 1 88 ? -16.229 1.854 18.128 1.00 91.31 88 PRO A N 1
ATOM 694 C CA . PRO A 1 88 ? -16.824 1.311 19.356 1.00 91.31 88 PRO A CA 1
ATOM 695 C C . PRO A 1 88 ? -17.667 0.044 19.149 1.00 91.31 88 PRO A C 1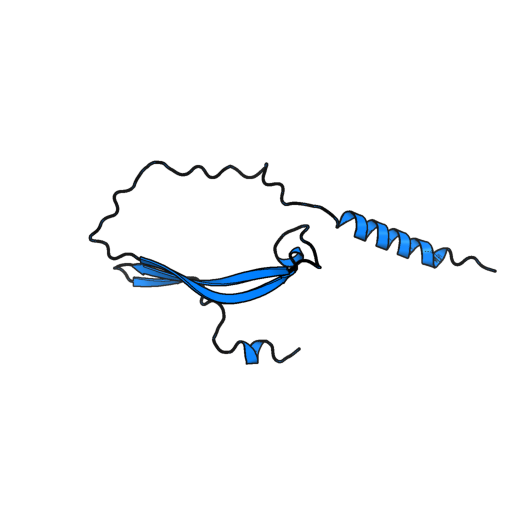
ATOM 697 O O . PRO A 1 88 ? -17.859 -0.750 20.063 1.00 91.31 88 PRO A O 1
ATOM 700 N N . LYS A 1 89 ? -18.180 -0.158 17.930 1.00 92.94 89 LYS A N 1
ATOM 701 C CA . LYS A 1 89 ? -18.952 -1.358 17.552 1.00 92.94 89 LYS A CA 1
ATOM 702 C C . LYS A 1 89 ? -18.098 -2.528 17.058 1.00 92.94 89 LYS A C 1
ATOM 704 O O . LYS A 1 89 ? -18.651 -3.583 16.769 1.00 92.94 89 LYS A O 1
ATOM 709 N N . GLY A 1 90 ? -16.792 -2.341 16.902 1.00 93.81 90 GLY A N 1
ATOM 710 C CA . GLY A 1 90 ? -15.900 -3.383 16.419 1.00 93.81 90 GLY A CA 1
ATOM 711 C C . GLY A 1 90 ? -14.643 -2.848 15.751 1.00 93.81 90 GLY A C 1
ATOM 712 O O . GLY A 1 90 ? -14.572 -1.700 15.309 1.00 93.81 90 GLY A O 1
ATOM 713 N N . THR A 1 91 ? -13.665 -3.738 15.649 1.00 96.75 91 THR A N 1
ATOM 714 C CA . THR A 1 91 ? -12.398 -3.486 14.969 1.00 96.75 91 THR A CA 1
ATOM 715 C C . THR A 1 91 ? -12.419 -4.146 13.599 1.00 96.75 91 THR A C 1
ATOM 717 O O . THR A 1 91 ? -12.761 -5.322 13.471 1.00 96.75 91 THR A O 1
ATOM 720 N N . PHE A 1 92 ? -12.036 -3.388 12.579 1.00 95.88 92 PHE A N 1
ATOM 721 C CA . PHE A 1 92 ? -12.003 -3.815 11.187 1.00 95.88 92 PHE A CA 1
ATOM 722 C C . PHE A 1 92 ? -10.585 -3.691 10.647 1.00 95.88 92 PHE A C 1
ATOM 724 O O . PHE A 1 92 ? -9.874 -2.734 10.954 1.00 95.88 92 PHE A O 1
ATOM 731 N N . VAL A 1 93 ? -10.199 -4.640 9.804 1.00 96.56 93 VAL A N 1
ATOM 732 C CA . VAL A 1 93 ? -8.944 -4.597 9.060 1.00 96.56 93 VAL A CA 1
ATOM 733 C C . VAL A 1 93 ? -9.277 -4.724 7.579 1.00 96.56 93 VAL A C 1
ATOM 735 O O . VAL A 1 93 ? -9.927 -5.689 7.176 1.00 96.56 93 VAL A O 1
ATOM 738 N N . PHE A 1 94 ? -8.862 -3.741 6.782 1.00 95.88 94 PHE A N 1
ATOM 739 C CA . PHE A 1 94 ? -8.920 -3.810 5.323 1.00 95.88 94 PHE A CA 1
ATOM 740 C C . PHE A 1 94 ? -7.531 -4.101 4.785 1.00 95.88 94 PHE A C 1
ATOM 742 O O . PHE A 1 94 ? -6.606 -3.324 5.032 1.00 95.88 94 PHE A O 1
ATOM 749 N N . ASP A 1 95 ? -7.438 -5.192 4.024 1.00 93.50 95 ASP A N 1
ATOM 750 C CA . ASP A 1 95 ? -6.180 -5.798 3.588 1.00 93.50 95 ASP A CA 1
ATOM 751 C C . ASP A 1 95 ? -5.288 -6.208 4.780 1.00 93.50 95 ASP A C 1
ATOM 753 O O . ASP A 1 95 ? -5.243 -5.569 5.831 1.00 93.50 95 ASP A O 1
ATOM 757 N N . THR A 1 96 ? -4.571 -7.314 4.650 1.00 91.50 96 THR A N 1
ATOM 758 C CA . THR A 1 96 ? -3.595 -7.760 5.656 1.00 91.50 96 THR A CA 1
ATOM 759 C C . THR A 1 96 ? -2.163 -7.446 5.242 1.00 91.50 96 THR A C 1
ATOM 761 O O . THR A 1 96 ? -1.233 -7.770 5.976 1.00 91.50 96 THR A O 1
ATOM 764 N N . GLY A 1 97 ? -1.984 -6.800 4.087 1.00 89.44 97 GLY A N 1
ATOM 765 C CA . GLY A 1 97 ? -0.680 -6.436 3.567 1.00 89.44 97 GLY A CA 1
ATOM 766 C C . GLY A 1 97 ? 0.169 -7.660 3.222 1.00 89.44 97 GLY A C 1
ATOM 767 O O . GLY A 1 97 ? -0.346 -8.705 2.821 1.00 89.44 97 GLY A O 1
ATOM 768 N N . LEU A 1 98 ? 1.489 -7.533 3.361 1.00 84.31 98 LEU A N 1
ATOM 769 C CA . LEU A 1 98 ? 2.416 -8.644 3.156 1.00 84.31 98 LEU A CA 1
ATOM 770 C C . LEU A 1 98 ? 2.481 -9.509 4.422 1.00 84.31 98 LEU A C 1
ATOM 772 O O . LEU A 1 98 ? 2.734 -9.010 5.517 1.00 84.31 98 LEU A O 1
ATOM 776 N N . GLY A 1 99 ? 2.238 -10.813 4.271 1.00 79.38 99 GLY A N 1
ATOM 777 C CA . GLY A 1 99 ? 2.331 -11.775 5.372 1.00 79.38 99 GLY A CA 1
ATOM 778 C C . GLY A 1 99 ? 3.767 -11.957 5.881 1.00 79.38 99 GLY A C 1
ATOM 779 O O . GLY A 1 99 ? 4.715 -11.429 5.318 1.00 79.38 99 GLY A O 1
ATOM 780 N N . SER A 1 100 ? 3.958 -12.754 6.932 1.00 82.31 100 SER A N 1
ATOM 781 C CA . SER A 1 100 ? 5.282 -12.975 7.544 1.00 82.31 100 SER A CA 1
ATOM 782 C C . SER A 1 100 ? 6.172 -13.987 6.811 1.00 82.31 100 SER A C 1
ATOM 784 O O . SER A 1 100 ? 7.350 -14.106 7.127 1.00 82.31 100 SER A O 1
ATOM 786 N N . GLN A 1 101 ? 5.626 -14.715 5.834 1.00 84.69 101 GLN A N 1
ATOM 787 C CA . GLN A 1 101 ? 6.305 -15.803 5.114 1.00 84.69 101 GLN A CA 1
ATOM 788 C C . GLN A 1 101 ? 6.783 -15.371 3.721 1.00 84.69 101 GLN A C 1
ATOM 790 O O . GLN A 1 101 ? 6.801 -16.174 2.791 1.00 84.69 101 GLN A O 1
ATOM 795 N N . ILE A 1 102 ? 7.152 -14.094 3.567 1.00 78.38 102 ILE A N 1
ATOM 796 C CA . ILE A 1 102 ? 7.578 -13.513 2.282 1.00 78.38 102 ILE A CA 1
ATOM 797 C C . ILE A 1 102 ? 8.711 -14.343 1.677 1.00 78.38 102 ILE A C 1
ATOM 799 O O . ILE A 1 102 ? 8.660 -14.705 0.510 1.00 78.38 102 ILE A O 1
ATOM 803 N N . GLU A 1 103 ? 9.701 -14.720 2.481 1.00 78.94 103 GLU A N 1
ATOM 804 C CA . GLU A 1 103 ? 10.848 -15.489 2.001 1.00 78.94 103 GLU A CA 1
ATOM 805 C C . GLU A 1 103 ? 10.438 -16.821 1.351 1.00 78.94 103 GLU A C 1
ATOM 807 O O . GLU A 1 103 ? 10.973 -17.167 0.305 1.00 78.94 103 GLU A O 1
ATOM 812 N N . GLY A 1 104 ? 9.437 -17.527 1.886 1.00 79.06 104 GLY A N 1
ATOM 813 C CA . GLY A 1 104 ? 8.913 -18.757 1.277 1.00 79.06 104 GLY A CA 1
ATOM 814 C C . GLY A 1 104 ? 8.030 -18.522 0.046 1.00 79.06 104 GLY A C 1
ATOM 815 O O . GLY A 1 104 ? 7.956 -19.379 -0.824 1.00 79.06 104 GLY A O 1
ATOM 816 N N . GLN A 1 105 ? 7.381 -17.361 -0.061 1.00 72.94 105 GLN A N 1
ATOM 817 C CA . GLN A 1 105 ? 6.493 -17.022 -1.183 1.00 72.94 105 GLN A CA 1
ATOM 818 C C . GLN A 1 105 ? 7.247 -16.633 -2.462 1.00 72.94 105 GLN A C 1
ATOM 820 O O . GLN A 1 105 ? 6.671 -16.692 -3.545 1.00 72.94 105 GLN A O 1
ATOM 825 N N . PHE A 1 106 ? 8.517 -16.237 -2.341 1.00 72.94 106 PHE A N 1
ATOM 826 C CA . PHE A 1 106 ? 9.361 -15.804 -3.459 1.00 72.94 106 PHE A CA 1
ATOM 827 C C . PHE A 1 106 ? 10.535 -16.760 -3.749 1.00 72.94 106 PHE A C 1
ATOM 829 O O . PHE A 1 106 ? 11.382 -16.430 -4.574 1.00 72.94 106 PHE A O 1
ATOM 836 N N . HIS A 1 107 ? 10.598 -17.929 -3.093 1.00 66.44 107 HIS A N 1
ATOM 837 C CA . HIS A 1 107 ? 11.711 -18.884 -3.227 1.00 66.44 107 HIS A CA 1
ATOM 838 C C . HIS A 1 107 ? 11.677 -19.742 -4.512 1.00 66.44 107 HIS A C 1
ATOM 840 O O . HIS A 1 107 ? 12.676 -20.384 -4.824 1.00 66.44 107 HIS A O 1
ATOM 846 N N . ASP A 1 108 ? 10.586 -19.723 -5.286 1.00 56.09 108 ASP A N 1
ATOM 847 C CA . ASP A 1 108 ? 10.400 -20.565 -6.484 1.00 56.09 108 ASP A CA 1
ATOM 848 C C . ASP A 1 108 ? 10.781 -19.861 -7.811 1.00 56.09 108 ASP A C 1
ATOM 850 O O . ASP A 1 108 ? 10.135 -20.056 -8.848 1.00 56.09 108 ASP A O 1
ATOM 854 N N . HIS A 1 109 ? 11.809 -19.006 -7.804 1.00 47.84 109 HIS A N 1
ATOM 855 C CA . HIS A 1 109 ? 12.273 -18.268 -8.992 1.00 47.84 109 HIS A CA 1
ATOM 856 C C . HIS A 1 109 ? 13.748 -18.503 -9.314 1.00 47.84 109 HIS A C 1
ATOM 858 O O . HIS A 1 109 ? 14.590 -18.354 -8.403 1.00 47.84 109 HIS A O 1
#

Sequence (109 aa):
MKKNTTLLVPLVIGLLVLIQSCKTTIDISNYQKPTFSKTEYPLDKEIEFSLSIIETGFANTPEAFVFRGGSLFKKRKLSHVSILIQHPKGTFVFDTGLGSQIEGQFHDH

Secondary structure (DSSP, 8-state):
----HHHHHHHHHHHHHHHHTS-----GGGSPPP-----PPP--TTS--EEEEEEEEEEEEEGGGTSTT--SS-EEEEEEEEEEEEETTEEEEE---S-TTHHHHS---

Foldseek 3Di:
DPDPVVVVVVVVVVVVVVVVQADDDPPCVPPDDDDDDPDDDPDPPPKPKDKDKAQPDWDWAFLVVVDRNTDRPDTDIDTFIWIWIDTPVDIDIDDPGDDPPVVVVPVPD

Radius of gyration: 24.39 Å; chains: 1; bounding box: 43×43×77 Å

pLDDT: mean 82.34, std 12.44, range [47.84, 97.06]